Protein AF-A0A7K4QAC1-F1 (afdb_monomer_lite)

pLDDT: mean 96.36, std 4.75, range [74.44, 98.81]

Foldseek 3Di:
DQDPVNVVVVLVVVQVVFQVVQVVVCVVVVHPGGPTGSVCVVVDVDDDDDDDD

Secondary structure (DSSP, 8-state):
---HHHHHHHHHHHHHHHHHHHHHHHHHHT-SS-S--HHHHHHS---------

InterPro domains:
  IPR007965 Gcn5-related N-acetyltransferase (GNAT) domain, ATAT-type [PF05301] (8-53)
  IPR007965 Gcn5-related N-acetyltransferase (GNAT) domain, ATAT-type [PS51730] (1-53)
  IPR038746 Alpha-tubulin N-acetyltransferase [PTHR12327] (6-53)

Structure (mmCIF, N/CA/C/O backbone):
data_AF-A0A7K4QAC1-F1
#
_entry.id   AF-A0A7K4QAC1-F1
#
loop_
_atom_site.group_PDB
_atom_site.id
_atom_site.type_symbol
_atom_site.label_atom_id
_atom_site.label_alt_id
_atom_site.label_comp_id
_atom_site.label_asym_id
_atom_site.label_entity_id
_atom_site.label_seq_id
_atom_site.pdbx_PDB_ins_code
_atom_site.Cartn_x
_atom_site.Cartn_y
_atom_site.Cartn_z
_atom_site.occupancy
_atom_site.B_iso_or_equiv
_atom_site.auth_seq_id
_atom_site.auth_comp_id
_atom_site.auth_asym_id
_atom_site.auth_atom_id
_atom_site.pdbx_PDB_model_num
ATOM 1 N N . SER A 1 1 ? 18.543 -1.977 -19.993 1.00 76.31 1 SER A N 1
ATOM 2 C CA . SER A 1 1 ? 18.718 -2.121 -18.533 1.00 76.31 1 SER A CA 1
ATOM 3 C C . SER A 1 1 ? 18.304 -0.814 -17.893 1.00 76.31 1 SER A C 1
ATOM 5 O O . SER A 1 1 ? 18.805 0.221 -18.310 1.00 76.31 1 SER A O 1
ATOM 7 N N . VAL A 1 2 ? 17.352 -0.834 -16.961 1.00 74.44 2 VAL A N 1
ATOM 8 C CA . VAL A 1 2 ? 17.004 0.359 -16.168 1.00 74.44 2 VAL A CA 1
ATOM 9 C C . VAL A 1 2 ? 18.229 0.722 -15.325 1.00 74.44 2 VAL A C 1
ATOM 11 O O . VAL A 1 2 ? 18.856 -0.178 -14.761 1.00 74.44 2 VAL A O 1
ATOM 14 N N . SER A 1 3 ? 18.626 1.996 -15.293 1.00 90.94 3 SER A N 1
ATOM 15 C CA . SER A 1 3 ? 19.745 2.419 -14.448 1.00 90.94 3 SER A CA 1
ATOM 16 C C . SER A 1 3 ? 19.376 2.233 -12.968 1.00 90.94 3 SER A C 1
ATOM 18 O O . SER A 1 3 ? 18.202 2.372 -12.620 1.00 90.94 3 SER A O 1
ATOM 20 N N . PRO A 1 4 ? 20.338 1.934 -12.078 1.00 86.25 4 PRO A N 1
ATOM 21 C CA . PRO A 1 4 ? 20.054 1.765 -10.652 1.00 86.25 4 PRO A CA 1
ATOM 22 C C . PRO A 1 4 ? 19.283 2.947 -10.044 1.00 86.25 4 PRO A C 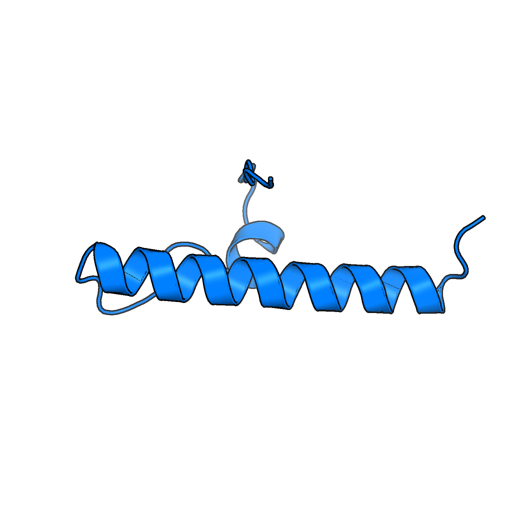1
ATOM 24 O O . PRO A 1 4 ? 18.294 2.731 -9.354 1.00 86.25 4 PRO A O 1
ATOM 27 N N . GLY A 1 5 ? 19.651 4.182 -10.406 1.00 93.50 5 GLY A N 1
ATOM 28 C CA . GLY A 1 5 ? 18.954 5.383 -9.931 1.00 93.50 5 GLY A CA 1
ATOM 29 C C . GLY A 1 5 ? 17.498 5.479 -10.397 1.00 93.50 5 GLY A C 1
ATOM 30 O O . GLY A 1 5 ? 16.624 5.805 -9.603 1.00 93.50 5 GLY A O 1
ATOM 31 N N . LEU A 1 6 ? 17.205 5.118 -11.653 1.00 93.69 6 LEU A N 1
ATOM 32 C CA . LEU A 1 6 ? 15.823 5.107 -12.148 1.00 93.69 6 LEU A CA 1
ATOM 33 C C . LEU A 1 6 ? 14.982 4.030 -11.445 1.00 93.69 6 LEU A C 1
ATOM 35 O O . LEU A 1 6 ? 13.789 4.216 -11.229 1.00 93.69 6 LEU A O 1
ATOM 39 N N . ARG A 1 7 ? 15.588 2.901 -11.065 1.00 94.94 7 ARG A N 1
ATOM 40 C CA . ARG A 1 7 ? 14.884 1.861 -10.309 1.00 94.94 7 ARG A CA 1
ATOM 41 C C . ARG A 1 7 ? 14.487 2.345 -8.915 1.00 94.94 7 ARG A C 1
ATOM 43 O O . ARG A 1 7 ? 13.335 2.162 -8.539 1.00 94.94 7 ARG A O 1
ATOM 50 N N . GLU A 1 8 ? 15.411 2.956 -8.179 1.00 95.81 8 GLU A N 1
ATOM 51 C CA . GLU A 1 8 ? 15.132 3.502 -6.843 1.00 95.81 8 GLU A CA 1
ATOM 52 C C . GLU A 1 8 ? 14.046 4.584 -6.890 1.00 95.81 8 GLU A C 1
ATOM 54 O O . GLU A 1 8 ? 13.145 4.597 -6.052 1.00 95.81 8 GLU A O 1
ATOM 59 N N . GLU A 1 9 ? 14.074 5.445 -7.910 1.00 96.75 9 GLU A N 1
ATOM 60 C CA . GLU A 1 9 ? 13.046 6.468 -8.109 1.00 96.75 9 GLU A CA 1
ATOM 61 C C . GLU A 1 9 ? 11.658 5.851 -8.340 1.00 96.75 9 GLU A C 1
ATOM 63 O O . GLU A 1 9 ? 10.684 6.249 -7.697 1.00 96.75 9 GLU A O 1
ATOM 68 N N . LEU A 1 10 ? 11.558 4.842 -9.211 1.00 96.81 10 LEU A N 1
ATOM 69 C CA . LEU A 1 10 ? 10.298 4.144 -9.477 1.00 96.81 10 LEU A CA 1
ATOM 70 C C . LEU A 1 10 ? 9.791 3.378 -8.246 1.00 96.81 10 LEU A C 1
ATOM 72 O O . LEU A 1 10 ? 8.589 3.375 -7.978 1.00 96.81 10 LEU A O 1
ATOM 76 N N . GLU A 1 11 ? 10.688 2.757 -7.476 1.00 96.31 11 GLU A N 1
ATOM 77 C CA . GLU A 1 11 ? 10.338 2.110 -6.208 1.00 96.31 11 GLU A CA 1
ATOM 78 C C . GLU A 1 11 ? 9.793 3.142 -5.208 1.00 96.31 11 GLU A C 1
ATOM 80 O O . GLU A 1 11 ? 8.746 2.914 -4.602 1.00 96.31 11 GLU A O 1
ATOM 85 N N . GLN A 1 12 ? 10.412 4.321 -5.099 1.00 97.81 12 GLN A N 1
ATOM 86 C CA . GLN A 1 12 ? 9.923 5.401 -4.241 1.00 97.81 12 GLN A CA 1
ATOM 87 C C . GLN A 1 12 ? 8.546 5.922 -4.681 1.00 97.81 12 GLN A C 1
ATOM 89 O O . GLN A 1 12 ? 7.672 6.131 -3.836 1.00 97.81 12 GLN A O 1
ATOM 94 N N . GLN A 1 13 ? 8.319 6.085 -5.987 1.00 98.19 13 GLN A N 1
ATOM 95 C CA . GLN A 1 13 ? 7.014 6.480 -6.526 1.00 98.19 13 GLN A CA 1
ATOM 96 C C . GLN A 1 13 ? 5.936 5.433 -6.224 1.00 98.19 13 GLN A C 1
ATOM 98 O O . GLN A 1 13 ? 4.834 5.786 -5.799 1.00 98.19 13 GLN A O 1
ATOM 103 N N . LEU A 1 14 ? 6.252 4.142 -6.373 1.00 97.31 14 LEU A N 1
ATOM 104 C CA . LEU A 1 14 ? 5.331 3.059 -6.033 1.00 97.31 14 LEU A CA 1
ATOM 105 C C . LEU A 1 14 ? 4.961 3.080 -4.545 1.00 97.31 14 LEU A C 1
ATOM 107 O O . LEU A 1 14 ? 3.783 2.940 -4.212 1.00 97.31 14 LEU A O 1
ATOM 111 N N . ARG A 1 15 ? 5.932 3.305 -3.651 1.00 98.50 15 ARG A N 1
ATOM 112 C CA . ARG A 1 15 ? 5.671 3.432 -2.207 1.00 98.50 15 ARG A CA 1
ATOM 113 C C . ARG A 1 15 ? 4.669 4.549 -1.921 1.00 98.50 15 ARG A C 1
ATOM 115 O O . ARG A 1 15 ? 3.705 4.326 -1.194 1.00 98.50 15 ARG A O 1
ATOM 122 N N . THR A 1 16 ? 4.844 5.709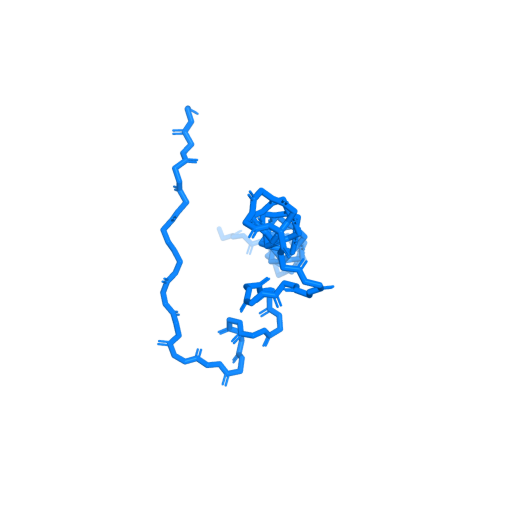 -2.556 1.00 98.62 16 THR A N 1
ATOM 123 C CA . THR A 1 16 ? 3.909 6.835 -2.434 1.00 98.62 16 THR A CA 1
ATOM 124 C C . THR A 1 16 ? 2.508 6.473 -2.927 1.00 98.62 16 THR A C 1
ATOM 126 O O . THR A 1 16 ? 1.534 6.760 -2.235 1.00 98.62 16 THR A O 1
ATOM 129 N N . VAL A 1 17 ? 2.382 5.795 -4.073 1.00 98.44 17 VAL A N 1
ATOM 130 C CA . VAL A 1 17 ? 1.074 5.343 -4.583 1.00 98.44 17 VAL A CA 1
ATOM 131 C C . VAL A 1 17 ? 0.386 4.399 -3.593 1.00 98.44 17 VAL A C 1
ATOM 133 O O . VAL A 1 17 ? -0.799 4.571 -3.311 1.00 98.44 17 VAL A O 1
ATOM 136 N N . ILE A 1 18 ? 1.112 3.430 -3.026 1.00 98.62 18 ILE A N 1
ATOM 137 C CA . ILE A 1 18 ? 0.558 2.487 -2.041 1.00 98.62 18 ILE A CA 1
ATOM 138 C C . ILE A 1 18 ? 0.087 3.223 -0.781 1.00 98.62 18 ILE A C 1
ATOM 140 O O . ILE A 1 18 ? -0.997 2.928 -0.273 1.00 98.62 18 ILE A O 1
ATOM 144 N N . ASP A 1 19 ? 0.869 4.183 -0.286 1.00 98.81 19 ASP A N 1
ATOM 145 C CA . ASP A 1 19 ? 0.509 4.957 0.903 1.00 98.81 19 ASP A CA 1
ATOM 146 C C . ASP A 1 19 ? -0.747 5.809 0.674 1.00 98.81 19 ASP A C 1
ATOM 148 O O . ASP A 1 19 ? -1.634 5.838 1.531 1.00 98.81 19 ASP A O 1
ATOM 152 N N . GLU A 1 20 ? -0.879 6.456 -0.487 1.00 98.81 20 GLU A N 1
ATOM 153 C CA . GLU A 1 20 ? -2.070 7.246 -0.816 1.00 98.81 20 GLU A CA 1
ATOM 154 C C . GLU A 1 20 ? -3.311 6.373 -1.039 1.00 98.81 20 GLU A C 1
ATOM 156 O O . GLU A 1 20 ? -4.388 6.699 -0.534 1.00 98.81 20 GLU A O 1
ATOM 161 N N . LEU A 1 21 ? -3.171 5.213 -1.693 1.00 98.69 21 LEU A N 1
ATOM 162 C CA . LEU A 1 21 ? -4.255 4.228 -1.795 1.00 98.69 21 LEU A CA 1
ATOM 163 C C . LEU A 1 21 ? -4.700 3.740 -0.409 1.00 98.69 21 LEU A C 1
ATOM 165 O O . LEU A 1 21 ? -5.900 3.642 -0.138 1.00 98.69 21 LEU A O 1
ATOM 169 N N . GLY A 1 22 ? -3.747 3.478 0.488 1.00 98.62 22 GLY A N 1
ATOM 170 C CA . GLY A 1 22 ? -4.013 3.086 1.868 1.00 98.62 22 GLY A CA 1
ATOM 171 C C . GLY A 1 22 ? -4.794 4.146 2.645 1.00 98.62 22 GLY A C 1
ATOM 172 O O . GLY A 1 22 ? -5.800 3.827 3.286 1.00 98.62 22 GLY A O 1
ATOM 173 N N . LYS A 1 23 ? -4.383 5.417 2.552 1.00 98.81 23 LYS A N 1
ATOM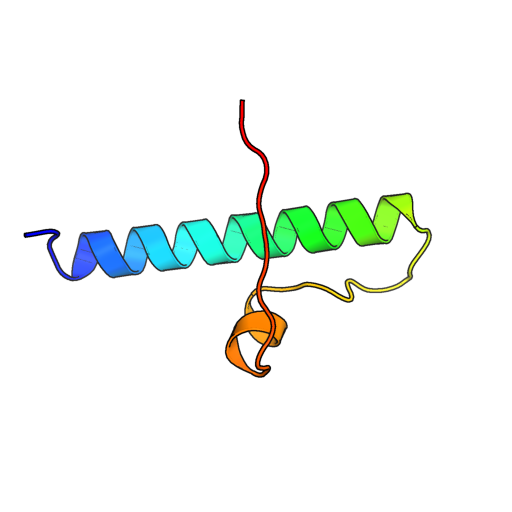 174 C CA . LYS A 1 23 ? -5.087 6.555 3.170 1.00 98.81 23 LYS A CA 1
ATOM 175 C C . LYS A 1 23 ? -6.495 6.731 2.606 1.00 98.81 23 LYS A C 1
ATOM 177 O O . LYS A 1 23 ? -7.444 6.883 3.377 1.00 98.81 23 LYS A O 1
ATOM 182 N N . ALA A 1 24 ? -6.645 6.681 1.283 1.00 98.69 24 ALA A N 1
ATOM 183 C CA . ALA A 1 24 ? -7.941 6.811 0.623 1.00 98.69 24 ALA A CA 1
ATOM 184 C C . ALA A 1 24 ? -8.902 5.686 1.040 1.00 98.69 24 ALA A C 1
ATOM 186 O O . ALA A 1 24 ? -10.048 5.954 1.405 1.00 98.69 24 ALA A O 1
ATOM 187 N N . SER A 1 25 ? -8.416 4.441 1.065 1.00 98.75 25 SER A N 1
ATOM 188 C CA . SER A 1 25 ? -9.190 3.274 1.493 1.00 98.75 25 SER A CA 1
ATOM 189 C C . SER A 1 25 ? -9.605 3.357 2.966 1.00 98.75 25 SER A C 1
ATOM 191 O O . SER A 1 25 ? -10.762 3.093 3.292 1.00 98.75 25 SER A O 1
ATOM 193 N N . ALA A 1 26 ? -8.702 3.788 3.855 1.00 98.81 26 ALA A N 1
ATOM 194 C CA . ALA A 1 26 ? -9.009 3.981 5.272 1.00 98.81 26 ALA A CA 1
ATOM 195 C C . ALA A 1 26 ? -10.100 5.033 5.487 1.00 98.81 26 ALA A C 1
ATOM 197 O O . ALA A 1 26 ? -11.053 4.786 6.224 1.00 98.81 26 ALA A O 1
ATOM 198 N N . LYS A 1 27 ? -10.007 6.170 4.784 1.00 98.69 27 LYS A N 1
ATOM 199 C CA . LYS A 1 27 ? -11.027 7.223 4.822 1.00 98.69 27 LYS A CA 1
ATOM 200 C C . LYS A 1 27 ? -12.389 6.707 4.354 1.00 98.69 27 LYS A C 1
ATOM 202 O O . LYS A 1 27 ? -13.386 6.973 5.016 1.00 98.69 27 LYS A O 1
ATOM 207 N N . ALA A 1 28 ? -12.434 5.963 3.249 1.00 98.62 28 ALA A N 1
ATOM 208 C CA . ALA A 1 28 ? -13.677 5.408 2.712 1.00 98.62 28 ALA A CA 1
ATOM 209 C C . ALA A 1 28 ? -14.346 4.406 3.670 1.00 98.62 28 ALA A C 1
ATOM 211 O O . ALA A 1 28 ? -15.569 4.343 3.741 1.00 98.62 28 ALA A O 1
ATOM 212 N N . GLN A 1 29 ? -13.545 3.654 4.427 1.00 98.62 29 GLN A N 1
ATOM 213 C CA . GLN A 1 29 ? -14.019 2.673 5.405 1.00 98.62 29 GLN A CA 1
ATOM 214 C C . GLN A 1 29 ? -14.267 3.262 6.806 1.00 98.62 29 GLN A C 1
ATOM 216 O O . GLN A 1 29 ? -14.725 2.545 7.691 1.00 98.62 29 GLN A O 1
ATOM 221 N N . GLY A 1 30 ? -13.955 4.543 7.037 1.00 98.25 30 GLY A N 1
ATOM 222 C CA . GLY A 1 30 ? -14.073 5.174 8.357 1.00 98.25 30 GLY A CA 1
ATOM 223 C C . GLY A 1 30 ? -13.033 4.696 9.380 1.00 98.25 30 GLY A C 1
ATOM 224 O O . GLY A 1 30 ? -13.269 4.778 10.584 1.00 98.25 30 GLY A O 1
ATOM 225 N N . LEU A 1 31 ? -11.887 4.184 8.924 1.00 98.50 31 LEU A N 1
ATOM 226 C CA . LEU A 1 31 ? -10.800 3.733 9.793 1.00 98.50 31 LEU A CA 1
ATOM 227 C C . LEU A 1 31 ? -9.948 4.919 10.263 1.00 98.50 31 LEU A C 1
ATOM 229 O O . LEU A 1 31 ? -9.642 5.827 9.492 1.00 98.50 31 LEU A O 1
ATOM 233 N N . SER A 1 32 ? -9.501 4.880 11.520 1.00 97.44 32 SER A N 1
ATOM 234 C CA . SER A 1 32 ? -8.62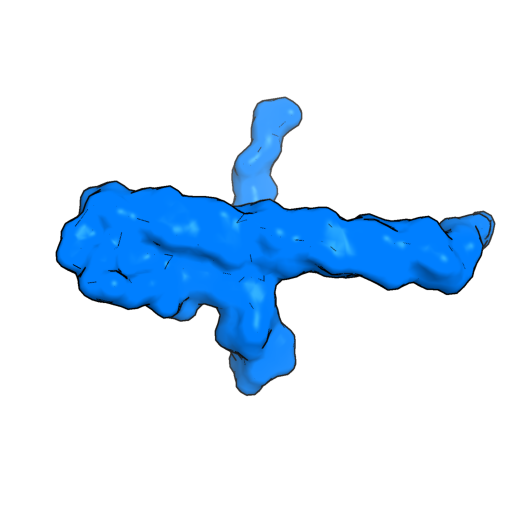7 5.914 12.098 1.00 97.44 32 SER A CA 1
ATOM 235 C C . SER A 1 32 ? -7.198 5.885 11.548 1.00 97.44 32 SER A C 1
ATOM 237 O O . SER A 1 32 ? -6.496 6.891 11.610 1.00 97.44 32 SER A O 1
ATOM 239 N N . THR A 1 33 ? -6.754 4.741 11.018 1.00 97.88 33 THR A N 1
ATOM 240 C CA . THR A 1 33 ? -5.416 4.560 10.442 1.00 97.88 33 THR A CA 1
ATOM 241 C C . THR A 1 33 ? -5.453 3.639 9.217 1.00 97.88 33 THR A C 1
ATOM 243 O O . THR A 1 33 ? -6.301 2.745 9.147 1.00 97.88 33 THR A O 1
ATOM 246 N N . PRO A 1 34 ? -4.533 3.812 8.249 1.00 98.62 34 PRO A N 1
ATOM 247 C CA . PRO A 1 34 ? -4.389 2.888 7.131 1.00 98.62 34 PRO A CA 1
ATOM 248 C C . PRO A 1 34 ? -3.938 1.492 7.564 1.00 98.62 34 PRO A C 1
ATOM 250 O O . PRO A 1 34 ? -2.913 1.321 8.232 1.00 98.62 34 PRO A O 1
ATOM 253 N N . VAL A 1 35 ? -4.677 0.480 7.110 1.00 98.25 35 VAL A N 1
ATOM 254 C CA . VAL A 1 35 ? -4.278 -0.934 7.224 1.00 98.25 35 VAL A CA 1
ATOM 255 C C . VAL A 1 35 ? -3.336 -1.365 6.096 1.00 98.25 35 VAL A C 1
ATOM 257 O O . VAL A 1 35 ? -2.595 -2.329 6.258 1.00 98.25 35 VAL A O 1
ATOM 260 N N . THR A 1 36 ? -3.302 -0.607 4.997 1.00 98.44 36 THR A N 1
ATOM 261 C CA . THR A 1 36 ? -2.386 -0.789 3.864 1.00 98.44 36 THR A CA 1
ATOM 262 C C . THR A 1 36 ? -1.408 0.382 3.815 1.00 98.44 36 THR A C 1
ATOM 264 O O . THR A 1 36 ? -1.825 1.534 3.907 1.00 98.44 36 THR A O 1
ATOM 267 N N . SER A 1 37 ? -0.114 0.094 3.684 1.00 98.69 37 SER A N 1
ATOM 268 C CA . SER A 1 37 ? 0.955 1.076 3.457 1.00 98.69 37 SER A CA 1
ATOM 269 C C . SER A 1 37 ? 2.169 0.381 2.848 1.00 98.69 37 SER A C 1
ATOM 271 O O . SER A 1 37 ? 2.312 -0.837 2.990 1.00 98.69 37 SER A O 1
ATOM 273 N N . ALA A 1 38 ? 3.071 1.132 2.219 1.00 98.56 38 ALA A N 1
ATOM 274 C CA . ALA A 1 38 ? 4.303 0.583 1.662 1.00 98.56 38 ALA A CA 1
ATOM 275 C C . ALA A 1 38 ? 5.128 -0.154 2.730 1.00 98.56 38 ALA A C 1
ATOM 277 O O . ALA A 1 38 ? 5.527 -1.298 2.534 1.00 98.56 38 ALA A O 1
ATOM 278 N N . ALA A 1 39 ? 5.277 0.450 3.913 1.00 98.25 39 ALA A N 1
ATOM 279 C CA . ALA A 1 39 ? 5.991 -0.161 5.035 1.00 98.25 39 ALA A CA 1
ATOM 280 C C . ALA A 1 39 ? 5.360 -1.491 5.497 1.00 98.25 39 ALA A C 1
ATOM 282 O O . ALA A 1 39 ? 6.068 -2.439 5.845 1.00 98.25 39 ALA A O 1
ATOM 283 N N . ARG A 1 40 ? 4.022 -1.599 5.491 1.00 98.19 40 ARG A N 1
ATOM 284 C CA . ARG A 1 40 ? 3.330 -2.860 5.808 1.00 98.19 40 ARG A CA 1
ATOM 285 C C . ARG A 1 40 ? 3.535 -3.905 4.715 1.00 98.19 40 ARG A C 1
ATOM 287 O O . ARG A 1 40 ? 3.720 -5.068 5.051 1.00 98.19 40 ARG A O 1
ATOM 294 N N . MET A 1 41 ? 3.546 -3.505 3.445 1.00 98.00 41 MET A N 1
ATOM 295 C CA . MET A 1 41 ? 3.827 -4.411 2.326 1.00 98.00 41 MET A CA 1
ATOM 296 C C . MET A 1 41 ? 5.267 -4.944 2.359 1.00 98.00 41 MET A C 1
ATOM 298 O O . MET A 1 41 ? 5.479 -6.109 2.060 1.00 98.00 41 MET A O 1
ATOM 302 N N . GLU A 1 42 ? 6.245 -4.129 2.765 1.00 96.94 42 GLU A N 1
ATOM 303 C CA . GLU A 1 42 ? 7.652 -4.545 2.906 1.00 96.94 42 GLU A CA 1
ATOM 304 C C . GLU A 1 42 ? 7.869 -5.496 4.093 1.00 96.94 42 GLU A C 1
ATOM 306 O O . GLU A 1 42 ? 8.684 -6.414 4.024 1.00 96.94 42 GLU A O 1
ATOM 311 N N . SER A 1 43 ? 7.132 -5.292 5.187 1.00 97.75 43 SER A N 1
ATOM 312 C CA . SER A 1 43 ? 7.278 -6.081 6.420 1.00 97.75 43 SER A CA 1
ATOM 313 C C . SER A 1 43 ? 6.425 -7.353 6.462 1.00 97.75 43 SER A C 1
ATOM 315 O O . SER A 1 43 ? 6.607 -8.173 7.362 1.00 97.75 43 SER A O 1
ATOM 317 N N . ASN A 1 44 ? 5.503 -7.543 5.512 1.00 97.69 44 ASN A N 1
ATOM 318 C CA . ASN A 1 44 ? 4.566 -8.667 5.490 1.00 97.69 44 ASN A CA 1
ATOM 319 C C . ASN A 1 44 ? 4.532 -9.348 4.121 1.00 97.69 44 ASN A C 1
ATOM 321 O O . ASN A 1 44 ? 4.858 -8.765 3.096 1.00 97.69 44 ASN A O 1
ATOM 325 N N . ARG A 1 45 ? 4.053 -10.594 4.076 1.00 97.38 45 ARG A N 1
ATOM 326 C CA . ARG A 1 45 ? 3.893 -11.352 2.821 1.00 97.38 45 ARG A CA 1
ATOM 327 C C . ARG A 1 45 ? 2.541 -11.066 2.162 1.00 97.38 45 ARG A C 1
ATOM 329 O O . ARG A 1 45 ? 1.785 -11.985 1.855 1.00 97.38 45 ARG A O 1
ATOM 336 N N . HIS A 1 46 ? 2.212 -9.789 2.011 1.00 97.56 46 HIS A N 1
ATOM 337 C CA . HIS A 1 46 ? 0.997 -9.355 1.331 1.00 97.56 46 HIS A CA 1
ATOM 338 C C . HIS A 1 46 ? 1.236 -9.222 -0.171 1.00 97.56 46 HIS A C 1
ATOM 340 O O . HIS A 1 46 ? 2.336 -8.910 -0.620 1.00 97.56 46 HIS A O 1
ATOM 346 N N . VAL A 1 47 ? 0.176 -9.421 -0.948 1.00 97.88 47 VAL A N 1
ATOM 347 C CA . VAL A 1 47 ? 0.156 -9.141 -2.384 1.00 97.88 47 VAL A CA 1
ATOM 348 C C . VAL A 1 47 ? -0.919 -8.092 -2.618 1.00 97.88 47 VAL A C 1
ATOM 350 O O . VAL A 1 47 ? -2.048 -8.256 -2.158 1.00 97.88 47 VAL A O 1
ATOM 353 N N . LEU A 1 48 ? -0.560 -7.005 -3.300 1.00 96.88 48 LEU A N 1
ATOM 354 C CA . LEU A 1 48 ? -1.473 -5.919 -3.636 1.00 96.88 48 LEU A CA 1
ATOM 355 C C . LEU A 1 48 ? -1.748 -5.942 -5.139 1.00 96.88 48 LEU A C 1
ATOM 357 O O . LEU A 1 48 ? -0.818 -5.889 -5.941 1.00 96.88 48 LEU A O 1
ATOM 361 N N . TYR A 1 49 ? -3.024 -5.993 -5.510 1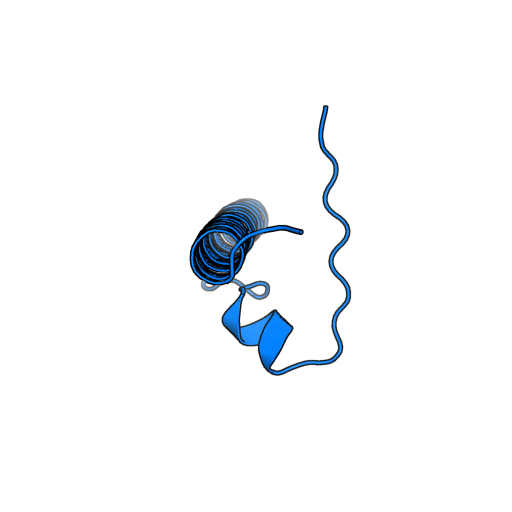.00 97.75 49 TYR A N 1
ATOM 362 C CA . TYR A 1 49 ? -3.471 -5.863 -6.894 1.00 97.75 49 TYR A CA 1
ATOM 363 C C . TYR A 1 49 ? -3.981 -4.437 -7.110 1.00 97.75 49 TYR A C 1
ATOM 365 O O . TYR A 1 49 ? -4.883 -3.993 -6.400 1.00 97.75 49 TYR A O 1
ATOM 373 N N . ILE A 1 50 ? -3.393 -3.718 -8.068 1.00 95.81 50 ILE A N 1
ATOM 374 C CA . ILE A 1 50 ? -3.766 -2.339 -8.406 1.00 95.81 50 ILE A CA 1
ATOM 375 C C . ILE A 1 50 ? -4.477 -2.355 -9.755 1.00 95.81 50 ILE A C 1
ATOM 377 O O . ILE A 1 50 ? -3.906 -2.788 -10.755 1.00 95.81 50 ILE A O 1
ATOM 381 N N . LEU A 1 51 ? -5.720 -1.878 -9.773 1.00 96.94 51 LEU A N 1
ATOM 382 C CA . LEU A 1 51 ? -6.449 -1.623 -11.009 1.00 96.94 51 LEU A CA 1
ATOM 383 C C . LEU A 1 51 ? -6.052 -0.245 -11.554 1.00 96.94 51 LEU A C 1
ATOM 385 O O . LEU A 1 51 ? -6.008 0.731 -10.806 1.00 96.94 51 LEU A O 1
ATOM 389 N N . ARG A 1 52 ? -5.783 -0.179 -12.857 1.00 94.19 52 ARG A N 1
ATOM 390 C CA . ARG A 1 52 ? -5.482 1.042 -13.609 1.00 94.19 52 ARG A CA 1
ATOM 391 C C . ARG A 1 52 ? -6.322 1.037 -14.888 1.00 94.19 52 ARG A C 1
ATOM 393 O O . ARG A 1 52 ? -6.547 -0.040 -15.434 1.00 94.19 52 ARG A O 1
ATOM 400 N N . ASP A 1 53 ? -6.746 2.220 -15.318 1.00 92.25 53 ASP A N 1
ATOM 401 C CA . ASP A 1 53 ? -7.297 2.485 -16.656 1.00 92.25 53 ASP A CA 1
ATOM 402 C C . ASP A 1 53 ? -6.175 2.527 -17.718 1.00 92.25 53 ASP A C 1
ATOM 404 O O . ASP A 1 53 ? -5.087 3.094 -17.423 1.00 92.25 53 ASP A O 1
#

Radius of gyration: 12.88 Å; chains: 1; bounding box: 34×19×31 Å

Sequence (53 aa):
SVSPGLREELEQQLRTVIDELGKASAKAQGLSTPVTSAARMESNRHVLYILRD

Organism: Melo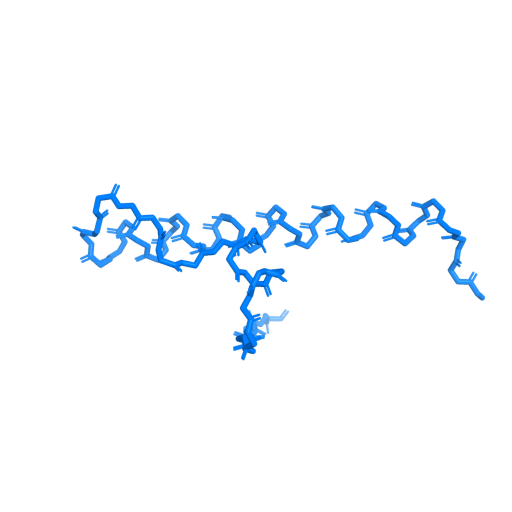spiza melodia (NCBI:txid44397)